Protein AF-A0AAD6V2G4-F1 (afdb_monomer_lite)

Organism: NCBI:txid153505

Structure (mmCIF, N/CA/C/O backbone):
data_AF-A0AAD6V2G4-F1
#
_entry.id   AF-A0AAD6V2G4-F1
#
loop_
_atom_site.group_PDB
_atom_site.id
_atom_site.type_symbol
_atom_site.label_atom_id
_atom_site.label_alt_id
_atom_site.label_comp_id
_atom_site.label_asym_id
_atom_site.label_entity_id
_atom_site.label_seq_id
_atom_site.pdbx_PDB_ins_code
_atom_site.Cartn_x
_atom_site.Cartn_y
_atom_site.Cartn_z
_atom_site.occupancy
_atom_site.B_iso_or_equiv
_atom_site.auth_seq_id
_atom_site.auth_comp_id
_atom_site.auth_asym_id
_atom_site.auth_atom_id
_atom_site.pdbx_PDB_model_num
ATOM 1 N N . ASP A 1 1 ? 13.466 -10.242 -21.186 1.00 70.62 1 ASP A N 1
ATOM 2 C CA . ASP A 1 1 ? 13.129 -8.976 -21.849 1.00 70.62 1 ASP A CA 1
ATOM 3 C C . ASP A 1 1 ? 12.798 -7.981 -20.751 1.00 70.62 1 ASP A C 1
ATOM 5 O O . ASP A 1 1 ? 11.828 -8.193 -20.035 1.00 70.62 1 ASP A O 1
ATOM 9 N N . GLU A 1 2 ? 13.674 -7.005 -20.526 1.00 70.69 2 GLU A N 1
ATOM 10 C CA . GLU A 1 2 ? 13.569 -6.016 -19.440 1.00 70.69 2 GLU A CA 1
ATOM 11 C C . GLU A 1 2 ? 12.277 -5.199 -19.556 1.00 70.69 2 GLU A C 1
ATOM 13 O O . GLU A 1 2 ? 11.603 -4.949 -18.563 1.00 70.69 2 GLU A O 1
ATOM 18 N 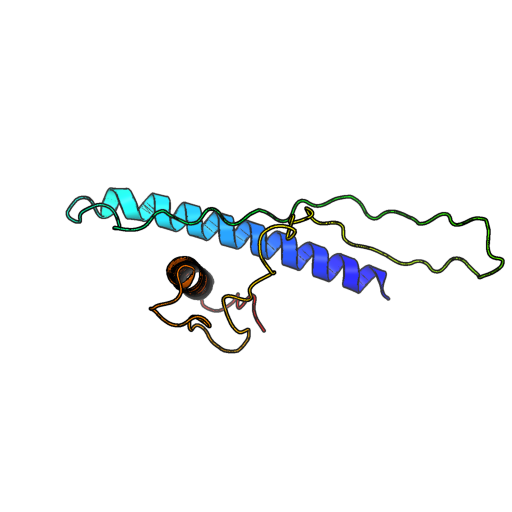N . TYR A 1 3 ? 11.849 -4.924 -20.789 1.00 75.12 3 TYR A N 1
ATOM 19 C CA . TYR A 1 3 ? 10.611 -4.214 -21.081 1.00 75.12 3 TYR A CA 1
ATOM 20 C C . TYR A 1 3 ? 9.365 -4.922 -20.530 1.00 75.12 3 TYR A C 1
ATOM 22 O O . TYR A 1 3 ? 8.474 -4.284 -19.968 1.00 75.12 3 TYR A O 1
ATOM 30 N N . ALA A 1 4 ? 9.307 -6.250 -20.656 1.00 80.62 4 ALA A N 1
ATOM 31 C CA . ALA A 1 4 ? 8.195 -7.037 -20.133 1.00 80.62 4 ALA A CA 1
ATOM 32 C C . ALA A 1 4 ? 8.131 -6.987 -18.597 1.00 80.62 4 ALA A C 1
ATOM 34 O O . ALA A 1 4 ? 7.037 -6.920 -18.040 1.00 80.62 4 ALA A O 1
ATOM 35 N N . LEU A 1 5 ? 9.289 -6.957 -17.924 1.00 82.06 5 LEU A N 1
ATOM 36 C CA . LEU A 1 5 ? 9.375 -6.826 -16.467 1.00 82.06 5 LEU A CA 1
ATOM 37 C C . LEU A 1 5 ? 8.929 -5.432 -16.008 1.00 82.06 5 LEU A C 1
ATOM 39 O O . LEU A 1 5 ? 8.114 -5.328 -15.098 1.00 82.06 5 LEU A O 1
ATOM 43 N N . THR A 1 6 ? 9.364 -4.366 -16.689 1.00 79.75 6 THR A N 1
ATOM 44 C CA . THR A 1 6 ? 8.916 -2.991 -16.408 1.00 79.75 6 THR A CA 1
ATOM 45 C C . THR A 1 6 ? 7.400 -2.844 -16.575 1.00 79.75 6 THR A C 1
ATOM 47 O O . THR A 1 6 ? 6.742 -2.182 -15.775 1.00 79.75 6 THR A O 1
ATOM 50 N N . LEU A 1 7 ? 6.816 -3.468 -17.605 1.00 81.94 7 LEU A N 1
ATOM 51 C CA . LEU A 1 7 ? 5.365 -3.476 -17.808 1.00 81.94 7 LEU A CA 1
ATOM 52 C C . LEU A 1 7 ? 4.625 -4.276 -16.733 1.00 81.94 7 LEU A C 1
ATOM 54 O O . LEU A 1 7 ? 3.548 -3.861 -16.304 1.00 81.94 7 LEU A O 1
ATOM 58 N N . GLN A 1 8 ? 5.176 -5.414 -16.314 1.00 85.44 8 GLN A N 1
ATOM 59 C CA . GLN A 1 8 ? 4.614 -6.208 -15.227 1.00 85.44 8 GLN A CA 1
ATOM 60 C C . GLN A 1 8 ? 4.592 -5.401 -13.927 1.00 85.44 8 GLN A C 1
ATOM 62 O O . GLN A 1 8 ? 3.542 -5.317 -13.295 1.00 85.44 8 GLN A O 1
ATOM 67 N N . GLU A 1 9 ? 5.697 -4.746 -13.585 1.00 83.19 9 GLU A N 1
ATOM 68 C CA . GLU A 1 9 ? 5.800 -3.910 -12.389 1.00 83.19 9 GLU A CA 1
ATOM 69 C C . GLU A 1 9 ? 4.830 -2.719 -12.444 1.00 83.19 9 GLU A C 1
ATOM 71 O O . GLU A 1 9 ? 4.091 -2.459 -11.496 1.00 83.19 9 GLU A O 1
ATOM 76 N N . ALA A 1 10 ? 4.705 -2.063 -13.603 1.00 82.25 10 ALA A N 1
ATOM 77 C CA . ALA A 1 10 ? 3.710 -1.008 -13.802 1.00 82.25 10 ALA A CA 1
ATOM 78 C C . ALA A 1 10 ? 2.267 -1.494 -13.574 1.00 82.25 10 ALA A C 1
ATOM 80 O O . ALA A 1 10 ? 1.435 -0.751 -13.049 1.00 82.25 10 ALA A O 1
ATOM 81 N N . ASN A 1 11 ? 1.954 -2.731 -13.973 1.00 85.62 11 ASN A N 1
ATOM 82 C CA . ASN A 1 11 ? 0.646 -3.325 -13.717 1.00 85.62 11 ASN A CA 1
ATOM 83 C C . ASN A 1 11 ? 0.452 -3.626 -12.227 1.00 85.62 11 ASN A C 1
ATOM 85 O O . ASN A 1 11 ? -0.629 -3.361 -11.708 1.00 85.62 11 ASN A O 1
ATOM 89 N N . LE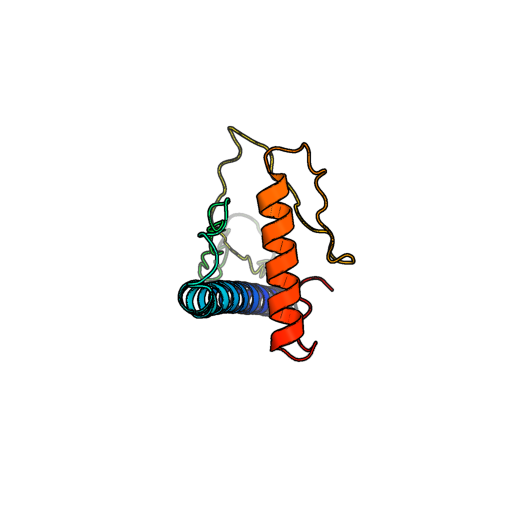U A 1 12 ? 1.473 -4.134 -11.529 1.00 85.62 12 LEU A N 1
ATOM 90 C CA . LEU A 1 12 ? 1.406 -4.375 -10.083 1.00 85.62 12 LEU A CA 1
ATOM 91 C C . LEU A 1 12 ? 1.120 -3.079 -9.315 1.00 85.62 12 LEU A C 1
ATOM 93 O O . LEU A 1 12 ? 0.204 -3.050 -8.496 1.00 85.62 12 LEU A O 1
ATOM 97 N N . LEU A 1 13 ? 1.794 -1.978 -9.658 1.00 83.31 13 LEU A N 1
ATOM 98 C CA . LEU A 1 13 ? 1.534 -0.654 -9.075 1.00 83.31 13 LEU A CA 1
ATOM 99 C C . LEU A 1 13 ? 0.104 -0.154 -9.351 1.00 83.31 13 LEU A C 1
ATOM 101 O O . LEU A 1 13 ? -0.534 0.459 -8.487 1.00 83.31 13 LEU A O 1
ATOM 105 N N . TYR A 1 14 ? -0.432 -0.440 -10.543 1.00 83.31 14 TYR A N 1
ATOM 106 C CA . TYR A 1 14 ? -1.819 -0.123 -10.892 1.00 83.31 14 TYR A CA 1
ATOM 107 C C . TYR A 1 14 ? -2.823 -0.907 -10.036 1.00 83.31 14 TYR A C 1
ATOM 109 O O . TYR A 1 14 ? -3.788 -0.327 -9.519 1.00 83.31 14 TYR A O 1
ATOM 117 N N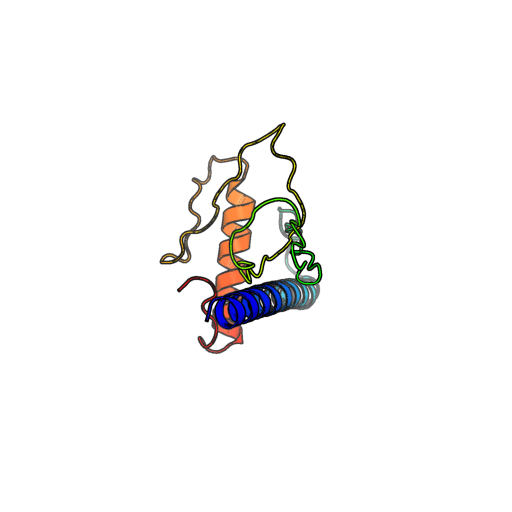 . TRP A 1 15 ? -2.590 -2.206 -9.848 1.00 86.06 15 TRP A N 1
ATOM 118 C CA . TRP A 1 15 ? -3.410 -3.047 -8.978 1.00 86.06 15 TRP A CA 1
ATOM 119 C C . TRP A 1 15 ? -3.321 -2.600 -7.523 1.00 86.06 15 TRP A C 1
ATOM 121 O O . TRP A 1 15 ? -4.362 -2.385 -6.906 1.00 86.06 15 TRP A O 1
ATOM 131 N N . ALA A 1 16 ? -2.118 -2.347 -7.005 1.00 84.94 16 ALA A N 1
ATOM 132 C CA . ALA A 1 16 ? -1.907 -1.853 -5.646 1.00 84.94 16 ALA A CA 1
ATOM 133 C C . ALA A 1 16 ? -2.675 -0.544 -5.389 1.00 84.94 16 ALA A C 1
ATOM 135 O O . ALA A 1 16 ? -3.406 -0.424 -4.404 1.00 84.94 16 ALA A O 1
ATOM 136 N N . SER A 1 17 ? -2.605 0.406 -6.326 1.00 84.62 17 SER A N 1
ATOM 137 C CA . SER A 1 17 ? -3.350 1.671 -6.248 1.00 84.62 17 SER A CA 1
ATOM 138 C C . SER A 1 17 ? -4.869 1.459 -6.250 1.00 84.62 17 SER A C 1
ATOM 140 O O . SER A 1 17 ? -5.603 2.122 -5.510 1.00 84.62 17 SER A O 1
ATOM 142 N N . SER A 1 18 ? -5.352 0.523 -7.070 1.00 87.06 18 SER A N 1
ATOM 143 C CA . SER A 1 18 ? -6.776 0.188 -7.180 1.00 87.06 18 SER A CA 1
ATOM 144 C C . SER A 1 18 ? -7.294 -0.513 -5.922 1.00 87.06 18 SER A C 1
ATOM 146 O O . SER A 1 18 ? -8.362 -0.163 -5.420 1.00 87.06 18 SER A O 1
ATOM 148 N N . LEU A 1 19 ? -6.516 -1.442 -5.366 1.00 88.62 19 LEU A N 1
ATOM 149 C CA . LEU A 1 19 ? -6.814 -2.169 -4.132 1.00 88.62 19 LEU A CA 1
ATOM 150 C C . LEU A 1 19 ? -6.794 -1.249 -2.908 1.00 88.62 19 LEU A C 1
ATOM 152 O O . LEU A 1 19 ? -7.636 -1.381 -2.021 1.00 88.62 19 LEU A O 1
ATOM 156 N N . MET A 1 20 ? -5.903 -0.259 -2.875 1.00 88.75 20 MET A N 1
ATOM 157 C CA . MET A 1 20 ? -5.932 0.779 -1.846 1.00 88.75 20 MET A CA 1
ATOM 158 C C . MET A 1 20 ? -7.202 1.643 -1.963 1.00 88.75 20 MET A C 1
ATOM 160 O O . MET A 1 20 ? -7.908 1.875 -0.980 1.00 88.75 20 MET A O 1
ATOM 164 N N . GLY A 1 21 ? -7.571 2.053 -3.184 1.00 88.38 21 GLY A N 1
ATOM 165 C CA . GLY A 1 21 ? -8.835 2.754 -3.450 1.00 88.38 21 GLY A CA 1
ATOM 166 C C . GLY A 1 21 ? -10.079 1.945 -3.058 1.00 88.38 21 GLY A C 1
ATOM 167 O O . GLY A 1 21 ? -11.055 2.500 -2.535 1.00 88.38 21 GLY A O 1
ATOM 168 N N . PHE A 1 22 ? -10.033 0.630 -3.261 1.00 88.69 22 PHE A N 1
ATOM 169 C CA . PHE A 1 22 ? -11.051 -0.305 -2.802 1.00 88.69 22 PHE A CA 1
ATOM 170 C C . PHE A 1 22 ? -11.156 -0.319 -1.272 1.00 88.69 22 PHE A C 1
ATOM 172 O O . PHE A 1 22 ? -12.263 -0.176 -0.750 1.00 88.69 22 PHE A O 1
ATOM 179 N N . THR A 1 23 ? -10.038 -0.397 -0.547 1.00 89.56 23 THR A N 1
ATOM 180 C CA . THR A 1 23 ? -10.033 -0.357 0.923 1.00 89.56 23 THR A CA 1
ATOM 181 C C . THR A 1 23 ? -10.625 0.945 1.463 1.00 89.56 23 THR A C 1
ATOM 183 O O . THR A 1 23 ? -11.485 0.905 2.343 1.00 89.56 23 THR A O 1
ATOM 186 N N . TYR A 1 24 ? -10.272 2.103 0.898 1.00 89.19 24 TYR A N 1
ATOM 187 C CA . TYR A 1 24 ? -10.896 3.374 1.296 1.00 89.19 24 TYR A CA 1
ATOM 188 C C . TYR A 1 24 ? -12.409 3.389 1.050 1.00 89.19 24 TYR A C 1
ATOM 190 O O . TYR A 1 24 ? -13.179 3.878 1.879 1.00 89.19 24 TYR A O 1
ATOM 198 N N . SER A 1 25 ? -12.857 2.815 -0.067 1.00 88.69 25 SER A N 1
ATOM 199 C CA . SER A 1 25 ? -14.285 2.688 -0.378 1.00 88.69 25 SER A CA 1
ATOM 200 C C . SER A 1 25 ? -14.998 1.736 0.586 1.00 88.69 25 SER A C 1
ATOM 202 O O . SER A 1 25 ? -16.118 2.023 1.015 1.00 88.69 25 SER A O 1
ATOM 204 N N . PHE A 1 26 ? -14.340 0.639 0.972 1.00 88.62 26 PHE A N 1
ATOM 205 C CA . PHE A 1 26 ? -14.806 -0.288 1.998 1.00 88.62 26 PHE A CA 1
ATOM 206 C C . PHE A 1 26 ? -14.984 0.434 3.340 1.00 88.62 26 PHE A C 1
ATOM 208 O O . PHE A 1 26 ? -16.085 0.425 3.887 1.00 88.62 26 PHE A O 1
ATOM 215 N N . ILE A 1 27 ? -13.964 1.150 3.819 1.00 86.88 27 ILE A N 1
ATOM 216 C CA . ILE A 1 27 ? -14.023 1.936 5.063 1.00 86.88 27 ILE A CA 1
ATOM 217 C C . ILE A 1 27 ? -15.186 2.936 5.014 1.00 86.88 27 ILE A C 1
ATOM 219 O O . ILE A 1 27 ? -16.042 2.944 5.900 1.00 86.88 27 ILE A O 1
ATOM 223 N N . LYS A 1 28 ? -15.284 3.727 3.938 1.00 85.06 28 LYS A N 1
ATOM 224 C CA . LYS A 1 28 ? -16.347 4.728 3.757 1.00 85.06 28 LYS A CA 1
ATOM 225 C C . LYS A 1 28 ? -17.751 4.120 3.762 1.00 85.06 28 LYS A C 1
ATOM 227 O O . LYS A 1 28 ? -18.698 4.784 4.170 1.00 85.06 28 LYS A O 1
ATOM 232 N N . HIS A 1 29 ? -17.906 2.881 3.305 1.00 84.81 29 HIS A N 1
ATOM 233 C CA . HIS A 1 29 ? -19.186 2.179 3.336 1.00 84.81 29 HIS A CA 1
ATOM 234 C C . HIS A 1 29 ? -19.548 1.652 4.734 1.00 84.81 29 HIS A C 1
ATOM 236 O O . HIS A 1 29 ? -20.732 1.570 5.069 1.00 84.81 29 HIS A O 1
ATOM 242 N N . PHE A 1 30 ? -18.549 1.292 5.544 1.00 81.62 30 PHE A N 1
ATOM 243 C CA . PHE A 1 30 ? -18.744 0.732 6.882 1.00 81.62 30 PHE A CA 1
ATOM 244 C C . PHE A 1 30 ? -18.890 1.799 7.976 1.00 81.62 30 PHE A C 1
ATOM 246 O O . PHE A 1 30 ? -19.730 1.616 8.854 1.00 81.62 30 PHE A O 1
ATOM 253 N N . ILE A 1 31 ? -18.181 2.934 7.898 1.00 73.75 31 ILE A N 1
ATOM 254 C CA . ILE A 1 31 ? -18.254 4.015 8.906 1.00 73.75 31 ILE A CA 1
ATOM 255 C C . ILE A 1 31 ? -19.702 4.487 9.171 1.00 73.75 31 ILE A C 1
ATOM 257 O O . ILE A 1 31 ? -20.101 4.526 10.332 1.00 73.75 31 ILE A O 1
ATOM 261 N N . PRO A 1 32 ? -20.547 4.781 8.160 1.00 72.44 32 PRO A N 1
ATOM 262 C CA . PRO A 1 32 ? -21.921 5.231 8.406 1.00 72.44 32 PRO A CA 1
ATOM 263 C C . PRO A 1 32 ? -22.833 4.137 8.971 1.00 72.44 32 PRO A C 1
ATOM 265 O O . PRO A 1 32 ? -23.838 4.438 9.607 1.00 72.44 32 PRO A O 1
ATOM 268 N N . LYS A 1 33 ? -22.514 2.861 8.718 1.00 68.56 33 LYS A N 1
ATOM 269 C CA . LYS A 1 33 ? -23.257 1.710 9.257 1.00 68.56 33 LYS A CA 1
ATOM 270 C C . LYS A 1 33 ? -22.889 1.419 10.706 1.00 68.56 33 LYS A C 1
ATOM 272 O O . LYS A 1 33 ? -23.685 0.829 11.425 1.00 68.56 33 LYS A O 1
ATOM 277 N N . ALA A 1 34 ? -21.713 1.866 11.128 1.00 67.31 34 ALA A N 1
ATOM 278 C CA . ALA A 1 34 ? -21.226 1.787 12.492 1.00 67.31 34 ALA A CA 1
ATOM 279 C C . ALA A 1 34 ? -21.805 2.898 13.392 1.00 67.31 34 ALA A C 1
ATOM 281 O O . ALA A 1 34 ? -21.209 3.199 14.415 1.00 67.31 34 ALA A O 1
ATOM 282 N N . ALA A 1 35 ? -22.948 3.508 13.044 1.00 56.75 35 ALA A N 1
ATOM 283 C CA . ALA A 1 35 ? -23.543 4.672 13.719 1.00 56.75 35 ALA A CA 1
ATOM 284 C C . ALA A 1 35 ? -23.857 4.499 15.227 1.00 56.75 35 ALA A C 1
ATOM 286 O O . ALA A 1 35 ? -24.164 5.485 15.890 1.00 56.75 35 ALA A O 1
ATOM 287 N N . GLU A 1 36 ? -23.769 3.285 15.780 1.00 58.16 36 GLU A N 1
ATOM 288 C CA . GLU A 1 36 ? -23.851 3.027 17.231 1.00 58.16 36 GLU A CA 1
ATOM 289 C C . GLU A 1 36 ? -22.485 3.060 17.945 1.00 58.16 36 GLU A C 1
ATOM 291 O O . GLU A 1 36 ? -22.414 3.010 19.171 1.00 58.16 36 GLU A O 1
ATOM 296 N N . THR A 1 37 ? -21.394 3.178 17.192 1.00 60.34 37 THR A N 1
ATOM 297 C CA . THR A 1 37 ? -20.013 3.226 17.680 1.00 60.34 37 THR A CA 1
ATOM 298 C C . THR A 1 37 ? -19.442 4.625 17.454 1.00 60.34 37 THR A C 1
ATOM 300 O O . THR A 1 37 ? -19.666 5.209 16.390 1.00 60.34 37 THR A O 1
ATOM 303 N N . PRO A 1 38 ? -18.710 5.196 18.429 1.00 60.69 38 PRO A N 1
ATOM 304 C CA . PRO A 1 38 ? -17.999 6.449 18.214 1.00 60.69 38 PRO A CA 1
ATOM 305 C C . PRO A 1 38 ? -17.073 6.335 16.990 1.00 60.69 38 PRO A C 1
ATOM 307 O O . PRO A 1 38 ? -16.625 5.227 16.670 1.00 60.69 38 PRO A O 1
ATOM 310 N N . PRO A 1 39 ? -16.798 7.453 16.287 1.00 62.50 39 PRO A N 1
ATOM 311 C CA . PRO A 1 39 ? -15.834 7.451 15.192 1.00 62.50 39 PRO A CA 1
ATOM 312 C C . PRO A 1 39 ? -14.505 6.841 15.668 1.00 62.50 39 PRO A C 1
ATOM 314 O O . PRO A 1 39 ? -14.185 6.966 16.857 1.00 62.50 39 PRO A O 1
ATOM 317 N N . PRO A 1 40 ? -13.752 6.163 14.780 1.00 63.06 40 PRO A N 1
ATOM 318 C CA . PRO A 1 40 ? -12.481 5.571 15.167 1.00 63.06 40 PRO A CA 1
ATOM 319 C C . PRO A 1 40 ? -11.594 6.638 15.827 1.00 63.06 40 PRO A C 1
ATOM 321 O O . PRO A 1 40 ? -11.587 7.778 15.363 1.00 63.06 40 PRO A O 1
ATOM 324 N N . PRO A 1 41 ? -10.860 6.301 16.902 1.00 65.44 41 PRO A N 1
ATOM 325 C CA . PRO A 1 41 ? -10.027 7.259 17.631 1.00 65.44 41 PRO A CA 1
ATOM 326 C C . PRO A 1 41 ? -8.767 7.689 16.859 1.00 65.44 41 PRO A C 1
ATOM 328 O O . PRO A 1 41 ? -7.938 8.396 17.420 1.00 65.44 41 PRO A O 1
ATOM 331 N N . PHE A 1 42 ? -8.628 7.264 15.602 1.00 66.50 42 PHE A N 1
ATOM 332 C CA . PHE A 1 42 ? -7.476 7.485 14.737 1.00 66.50 42 PHE A CA 1
ATOM 333 C C . PHE A 1 42 ? -7.923 8.059 13.389 1.00 66.50 42 PHE A C 1
ATOM 335 O O . PHE A 1 42 ? -9.014 7.754 12.890 1.00 66.50 42 PHE A O 1
ATOM 342 N N . ASP A 1 43 ? -7.060 8.867 12.779 1.00 66.62 43 ASP A N 1
ATOM 343 C CA . ASP A 1 43 ? -7.279 9.377 11.431 1.00 66.62 43 ASP A CA 1
ATOM 344 C C . ASP A 1 43 ? -6.970 8.294 10.393 1.00 66.62 43 ASP A C 1
ATOM 346 O O . ASP A 1 43 ? -5.965 7.586 10.458 1.00 66.62 43 ASP A O 1
ATOM 350 N N . VAL A 1 44 ? -7.842 8.158 9.390 1.00 65.31 44 VAL A N 1
ATOM 351 C CA . VAL A 1 44 ? -7.593 7.233 8.279 1.00 65.31 44 VAL A CA 1
ATOM 352 C C . VAL A 1 44 ? -6.394 7.745 7.482 1.00 65.31 44 VAL A C 1
ATOM 354 O O . VAL A 1 44 ? -6.494 8.752 6.771 1.00 65.31 44 VAL A O 1
ATOM 357 N N . CYS A 1 45 ? -5.276 7.024 7.580 1.00 68.19 45 CYS A N 1
ATOM 358 C CA . CYS A 1 45 ? -4.051 7.341 6.860 1.00 68.19 45 CYS A CA 1
ATOM 359 C C . CYS A 1 45 ? -4.323 7.394 5.347 1.00 68.19 45 CYS A C 1
ATOM 361 O O . CYS A 1 45 ? -4.800 6.427 4.747 1.00 68.19 45 CYS A O 1
ATOM 363 N N . HIS A 1 46 ? -4.037 8.538 4.724 1.00 64.94 46 HIS A N 1
ATOM 364 C CA . HIS A 1 46 ? -4.082 8.706 3.273 1.00 64.94 46 HIS A CA 1
ATOM 365 C C . HIS A 1 46 ? -2.674 8.497 2.714 1.00 64.94 46 HIS A C 1
ATOM 367 O O . HIS A 1 46 ? -1.917 9.449 2.549 1.00 64.94 46 HIS A O 1
ATOM 373 N N . CYS A 1 47 ? -2.311 7.241 2.450 1.00 62.66 47 CYS A N 1
ATOM 374 C CA . CYS A 1 47 ? -1.025 6.915 1.844 1.00 62.66 47 CYS A CA 1
ATOM 375 C C . CYS A 1 47 ? -0.979 7.444 0.401 1.00 62.66 47 CYS A C 1
ATOM 377 O O . CYS A 1 47 ? -1.958 7.328 -0.347 1.00 62.66 47 CYS A O 1
ATOM 379 N N . MET A 1 48 ? 0.155 8.039 0.020 1.00 55.06 48 MET A N 1
ATOM 380 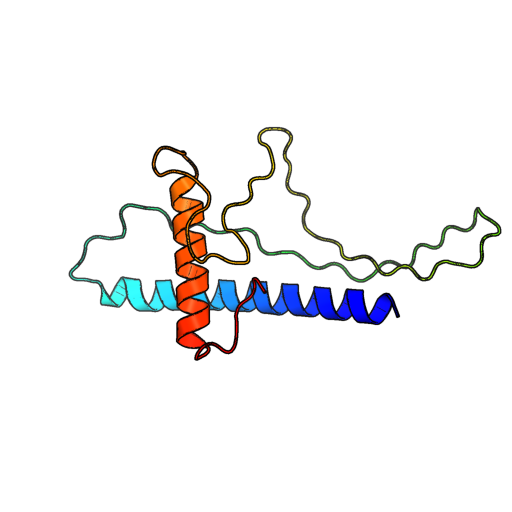C CA . MET A 1 48 ? 0.357 8.604 -1.314 1.00 55.06 48 MET A CA 1
ATOM 381 C C . MET A 1 48 ? 0.161 7.554 -2.411 1.00 55.06 48 MET A C 1
ATOM 383 O O . MET A 1 48 ? 0.530 6.387 -2.278 1.00 55.06 48 MET A O 1
ATOM 387 N N . ARG A 1 49 ? -0.455 7.996 -3.510 1.00 54.16 49 ARG A N 1
ATOM 388 C CA . ARG A 1 49 ? -0.631 7.201 -4.724 1.00 54.16 49 ARG A CA 1
ATOM 389 C C . ARG A 1 49 ? 0.646 7.280 -5.541 1.00 54.16 49 ARG A C 1
ATOM 391 O O . ARG A 1 49 ? 1.119 8.374 -5.824 1.00 54.16 49 ARG A O 1
ATOM 398 N N . VAL A 1 50 ? 1.134 6.135 -5.995 1.00 53.25 50 VAL A N 1
ATOM 399 C CA . VAL A 1 50 ? 2.242 6.085 -6.945 1.00 53.25 50 VAL A CA 1
ATOM 400 C C . VAL A 1 50 ? 1.793 6.715 -8.268 1.00 53.25 50 VAL A C 1
ATOM 402 O O . VAL A 1 50 ? 0.953 6.174 -8.993 1.00 53.25 50 VAL A O 1
ATOM 405 N N . SER A 1 51 ? 2.320 7.903 -8.560 1.00 50.44 51 SER A N 1
ATOM 406 C CA . SER A 1 51 ? 2.034 8.644 -9.788 1.00 50.44 51 SER A CA 1
ATOM 407 C C . SER A 1 51 ? 2.923 8.145 -10.925 1.00 50.44 51 SER A C 1
ATOM 409 O O . SER A 1 51 ? 4.143 8.219 -10.850 1.00 50.44 51 SER A O 1
ATOM 411 N N . ARG A 1 52 ? 2.298 7.647 -11.996 1.00 53.66 52 ARG A N 1
ATOM 412 C CA . ARG A 1 52 ? 2.964 7.096 -13.186 1.00 53.66 52 ARG A CA 1
ATOM 413 C C . ARG A 1 52 ? 3.446 8.198 -14.131 1.00 53.66 52 ARG A C 1
ATOM 415 O O . ARG A 1 52 ? 2.648 9.051 -14.517 1.00 53.66 52 ARG A O 1
ATOM 422 N N . PHE A 1 53 ? 4.660 8.065 -14.669 1.00 48.91 53 PHE A N 1
ATOM 423 C CA . PHE A 1 53 ? 5.058 8.745 -15.912 1.00 48.91 53 PHE A CA 1
ATOM 424 C C . PHE A 1 53 ? 5.359 7.752 -17.046 1.00 48.91 53 PHE A C 1
ATOM 426 O O . PHE A 1 53 ? 5.683 6.588 -16.798 1.00 48.91 53 PHE A O 1
ATOM 433 N N . PRO A 1 54 ? 5.198 8.171 -18.316 1.00 51.69 54 PRO A N 1
ATOM 434 C CA . PRO A 1 54 ? 5.540 7.342 -19.462 1.00 51.69 54 PRO A CA 1
ATOM 435 C C . PRO A 1 54 ? 7.037 7.019 -19.486 1.00 51.69 54 PRO A C 1
ATOM 437 O O . PRO A 1 54 ? 7.878 7.868 -19.200 1.00 51.69 54 PRO A O 1
ATOM 440 N N . MET A 1 55 ? 7.337 5.785 -19.886 1.00 53.69 55 MET A N 1
ATOM 441 C CA . MET A 1 55 ? 8.682 5.267 -20.123 1.00 53.69 55 MET A CA 1
ATOM 442 C C . MET A 1 55 ? 9.507 6.255 -20.962 1.00 53.69 55 MET A C 1
ATOM 444 O O . MET A 1 55 ? 9.134 6.579 -22.094 1.00 53.69 55 MET A O 1
ATOM 448 N N . THR A 1 56 ? 10.623 6.740 -20.421 1.00 51.19 56 THR A N 1
ATOM 449 C CA . THR A 1 56 ? 11.53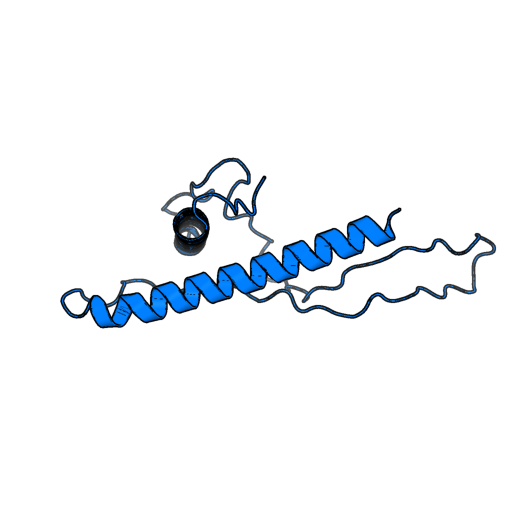6 7.624 -21.147 1.00 51.19 56 THR A CA 1
ATOM 450 C C . THR A 1 56 ? 12.557 6.780 -21.904 1.00 51.19 56 THR A C 1
ATOM 452 O O . THR A 1 56 ? 13.179 5.874 -21.356 1.00 51.19 56 THR A O 1
ATOM 455 N N . LYS A 1 57 ? 12.731 7.056 -23.201 1.00 51.44 57 LYS A N 1
ATOM 456 C CA . LYS A 1 57 ? 13.895 6.560 -23.941 1.00 51.44 57 LYS A CA 1
ATOM 457 C C . LYS A 1 57 ? 15.062 7.479 -23.600 1.00 51.44 57 LYS A C 1
ATOM 459 O O . LYS A 1 57 ? 15.017 8.654 -23.969 1.00 51.44 57 LYS A O 1
ATOM 464 N N . SER A 1 58 ? 16.087 6.978 -22.914 1.00 51.19 58 SER A N 1
ATOM 465 C CA . SER A 1 58 ? 17.346 7.713 -22.815 1.00 51.19 58 SER A CA 1
ATOM 466 C C . SER A 1 58 ? 17.982 7.745 -24.207 1.00 51.19 58 SER A C 1
ATOM 468 O O . SER A 1 58 ? 18.280 6.720 -24.814 1.00 51.19 58 SER A O 1
ATOM 470 N N . TRP A 1 59 ? 18.121 8.939 -24.771 1.00 46.88 59 TRP A N 1
ATOM 471 C CA . TRP A 1 59 ? 18.855 9.164 -26.013 1.00 46.88 59 TRP A CA 1
ATOM 472 C C . TRP A 1 59 ? 20.244 9.706 -25.665 1.00 46.88 59 TRP A C 1
ATOM 474 O O . TRP A 1 59 ? 20.637 10.778 -26.106 1.00 46.88 59 TRP A O 1
ATOM 484 N N . GLU A 1 60 ? 21.017 9.009 -24.830 1.00 48.50 60 GLU A N 1
ATOM 485 C CA . GLU A 1 60 ? 22.401 9.437 -24.606 1.00 48.50 60 GLU A CA 1
ATOM 486 C C . GLU A 1 60 ? 23.210 9.234 -25.894 1.00 48.50 60 GLU A C 1
ATOM 488 O O . GLU A 1 60 ? 23.534 8.122 -26.298 1.00 48.50 60 GLU A O 1
ATOM 493 N N . THR A 1 61 ? 23.491 10.343 -26.582 1.00 48.47 61 THR A N 1
ATOM 494 C CA . THR A 1 61 ? 24.159 10.375 -27.898 1.00 48.47 61 THR A CA 1
ATOM 495 C C . THR A 1 61 ? 25.689 10.459 -27.762 1.00 48.47 61 THR A C 1
ATOM 497 O O . THR A 1 61 ? 26.400 10.683 -28.737 1.00 48.47 61 THR A O 1
ATOM 500 N N . THR A 1 62 ? 26.231 10.309 -26.554 1.00 52.12 62 THR A N 1
ATOM 501 C CA . THR A 1 62 ? 27.632 10.641 -26.241 1.00 52.12 62 THR A CA 1
ATOM 502 C C . THR A 1 62 ? 28.550 9.444 -26.022 1.00 52.12 62 THR A C 1
ATOM 504 O O . THR A 1 62 ? 29.762 9.636 -25.953 1.00 52.12 62 THR A O 1
ATOM 507 N N . LEU A 1 63 ? 28.038 8.212 -25.980 1.00 51.25 63 LEU A N 1
ATOM 508 C CA . LEU A 1 63 ? 28.865 7.014 -25.829 1.00 51.25 63 LEU A CA 1
ATOM 509 C C . LEU A 1 63 ? 28.587 6.042 -26.977 1.00 51.25 63 LEU A C 1
ATOM 511 O O . LEU A 1 63 ? 27.443 5.706 -27.257 1.00 51.25 63 LEU A O 1
ATOM 515 N N . GLN A 1 64 ? 29.645 5.578 -27.647 1.00 49.66 64 GLN A N 1
ATOM 516 C CA . GLN A 1 64 ? 29.628 4.561 -28.715 1.00 49.66 64 GLN A CA 1
ATOM 517 C C . GLN A 1 64 ? 29.300 3.155 -28.173 1.00 49.66 64 GLN A C 1
ATOM 519 O O . GLN A 1 64 ? 29.908 2.159 -28.558 1.00 49.66 64 GLN A O 1
ATOM 524 N N . ILE A 1 65 ? 28.357 3.076 -27.241 1.00 53.59 65 ILE A N 1
ATOM 525 C CA . ILE A 1 65 ? 27.801 1.846 -26.693 1.00 53.59 65 ILE A CA 1
ATOM 526 C C . ILE A 1 65 ? 26.479 1.636 -27.444 1.00 53.59 65 ILE A C 1
ATOM 528 O O . ILE A 1 65 ? 25.721 2.599 -27.590 1.00 53.59 65 ILE A O 1
ATOM 532 N N . PRO A 1 66 ? 26.190 0.436 -27.984 1.00 47.84 66 PRO A N 1
ATOM 533 C CA . PRO A 1 66 ? 24.884 0.174 -28.581 1.00 47.84 66 PRO A CA 1
ATOM 534 C C . PRO A 1 66 ? 23.798 0.575 -27.574 1.00 47.84 66 PRO A C 1
ATOM 536 O O . PRO A 1 66 ? 23.964 0.278 -26.388 1.00 47.84 66 PRO A O 1
ATOM 539 N N . PRO A 1 67 ? 22.735 1.277 -28.008 1.00 53.59 67 PRO A N 1
ATOM 540 C CA . PRO A 1 67 ? 21.744 1.825 -27.094 1.00 53.59 67 PRO A CA 1
ATOM 541 C C . PRO A 1 67 ? 21.236 0.691 -26.211 1.00 53.59 67 PRO A C 1
ATOM 543 O O . PRO A 1 67 ? 20.716 -0.298 -26.720 1.00 53.59 67 PRO A O 1
ATOM 546 N N . LEU A 1 68 ? 21.453 0.796 -24.903 1.00 54.84 68 LEU A N 1
ATOM 547 C CA . LEU A 1 68 ? 20.821 -0.081 -23.930 1.00 54.84 68 LEU A CA 1
ATOM 548 C C . LEU A 1 68 ? 19.358 0.357 -23.868 1.00 54.84 68 LEU A C 1
ATOM 550 O O . LEU A 1 68 ? 19.054 1.488 -23.497 1.00 54.84 68 LEU A O 1
ATOM 554 N N . TRP A 1 69 ? 18.456 -0.513 -24.318 1.00 56.72 69 TRP A N 1
ATOM 555 C CA . TRP A 1 69 ? 17.013 -0.274 -24.293 1.00 56.72 69 TRP A CA 1
ATOM 556 C C . TRP A 1 69 ? 16.516 -0.479 -22.860 1.00 56.72 69 TRP A C 1
ATOM 558 O O . TRP A 1 69 ? 15.863 -1.473 -22.571 1.00 56.72 69 TRP A O 1
ATOM 568 N N . ALA A 1 70 ? 16.874 0.433 -21.962 1.00 62.38 70 ALA A N 1
ATOM 569 C CA . ALA A 1 70 ? 16.492 0.351 -20.560 1.00 62.38 70 ALA A CA 1
ATOM 570 C C . ALA A 1 70 ? 15.128 1.025 -20.348 1.00 62.38 70 ALA A C 1
ATOM 572 O O . ALA A 1 70 ? 14.926 2.195 -20.697 1.00 62.38 70 ALA A O 1
ATOM 573 N N . GLY A 1 71 ? 14.175 0.266 -19.811 1.00 69.25 71 GLY A N 1
ATOM 574 C CA . GLY A 1 71 ? 12.846 0.748 -19.448 1.00 69.25 71 GLY A CA 1
ATOM 575 C C . GLY A 1 71 ? 12.814 1.121 -17.971 1.00 69.25 71 GLY A C 1
ATOM 576 O O . GLY A 1 71 ? 13.043 0.269 -17.122 1.00 69.25 71 GLY A O 1
ATOM 577 N N . HIS A 1 72 ? 12.488 2.374 -17.658 1.00 73.06 72 HIS A N 1
ATOM 578 C CA . HIS A 1 72 ? 12.435 2.860 -16.277 1.00 73.06 72 HIS A CA 1
ATOM 579 C C . HIS A 1 72 ? 11.000 3.196 -15.864 1.00 73.06 72 HIS A C 1
ATOM 581 O O . HIS A 1 72 ? 10.215 3.695 -16.679 1.00 73.06 72 HIS A O 1
ATOM 587 N N . LEU A 1 73 ? 10.681 2.941 -14.593 1.00 75.44 73 LEU A N 1
ATOM 588 C CA . LEU A 1 73 ? 9.494 3.475 -13.930 1.00 75.44 73 LEU A CA 1
ATOM 589 C C . LEU A 1 73 ? 9.853 4.769 -13.209 1.00 75.44 73 LEU A C 1
ATOM 591 O O . LEU A 1 73 ? 10.974 4.952 -12.744 1.00 75.44 73 LEU A O 1
ATOM 595 N N . LEU A 1 74 ? 8.887 5.672 -13.162 1.00 76.44 74 LEU A N 1
ATOM 596 C CA . LEU A 1 74 ? 9.000 6.961 -12.504 1.00 76.44 74 LEU A CA 1
ATOM 597 C C . LEU A 1 74 ? 7.848 7.062 -11.515 1.00 76.44 74 LEU A C 1
ATOM 599 O O . LEU A 1 74 ? 6.699 6.813 -11.894 1.00 76.44 74 LEU A O 1
ATOM 603 N N . GLU A 1 75 ? 8.186 7.434 -10.290 1.00 73.12 75 GLU A N 1
ATOM 604 C CA . GLU A 1 75 ? 7.279 7.570 -9.157 1.00 73.12 75 GLU A CA 1
ATOM 605 C C . GLU A 1 75 ? 7.454 8.959 -8.532 1.00 73.12 75 GLU A C 1
ATOM 607 O O . GLU A 1 75 ? 8.385 9.700 -8.863 1.00 73.12 75 GLU A O 1
ATOM 612 N N . GLU A 1 76 ? 6.530 9.334 -7.652 1.00 79.38 76 GLU A N 1
ATOM 613 C CA . GLU A 1 76 ? 6.638 10.581 -6.900 1.00 79.38 76 GLU A CA 1
ATOM 614 C C . GLU A 1 76 ? 7.840 10.522 -5.952 1.00 79.38 76 GLU A C 1
ATOM 616 O O . GLU A 1 76 ? 8.020 9.551 -5.218 1.00 79.38 76 GLU A O 1
ATOM 621 N N . PHE A 1 77 ? 8.675 11.562 -5.985 1.00 81.31 77 PHE A N 1
ATOM 622 C CA . PHE A 1 77 ? 9.795 11.674 -5.063 1.00 81.31 77 PHE A CA 1
ATOM 623 C C . PHE A 1 77 ? 9.268 12.005 -3.666 1.00 81.31 77 PHE A C 1
ATOM 625 O O . PHE A 1 77 ? 8.639 13.044 -3.469 1.00 81.31 77 PHE A O 1
ATOM 632 N N . ILE A 1 78 ? 9.538 11.121 -2.708 1.00 79.25 78 ILE A N 1
ATOM 633 C CA . ILE A 1 78 ? 9.260 11.357 -1.294 1.00 79.25 78 ILE A CA 1
ATOM 634 C C . ILE A 1 78 ? 10.472 12.082 -0.720 1.00 79.25 78 ILE A C 1
ATOM 636 O O . ILE A 1 78 ? 11.570 11.528 -0.699 1.00 79.25 78 ILE A O 1
ATOM 640 N N . ASP A 1 79 ? 10.272 13.324 -0.290 1.00 80.25 79 ASP A N 1
ATOM 641 C CA . ASP A 1 79 ? 11.321 14.104 0.358 1.00 80.25 79 ASP A CA 1
ATOM 642 C C . ASP A 1 79 ? 11.599 13.546 1.760 1.00 80.25 79 ASP A C 1
ATOM 644 O O . ASP A 1 79 ? 10.783 13.676 2.673 1.00 80.25 79 ASP A O 1
ATOM 648 N N . THR A 1 80 ? 12.749 12.889 1.904 1.00 73.38 80 THR A N 1
ATOM 649 C CA . THR A 1 80 ? 13.226 12.289 3.155 1.00 73.38 80 THR A CA 1
ATOM 650 C C . THR A 1 80 ? 14.241 13.175 3.877 1.00 73.38 80 THR A C 1
ATOM 652 O O . THR A 1 80 ? 14.932 12.697 4.773 1.00 73.38 80 THR A O 1
ATOM 655 N N . GLU A 1 81 ? 14.399 14.455 3.513 1.00 73.50 81 GLU A N 1
ATOM 656 C CA . GLU A 1 81 ? 15.355 15.339 4.203 1.00 73.50 81 GLU A CA 1
ATOM 657 C C . GLU A 1 81 ? 15.012 15.538 5.693 1.00 73.50 81 GLU A C 1
ATOM 659 O O . GLU A 1 81 ? 15.889 15.895 6.483 1.00 73.50 81 GLU A O 1
ATOM 664 N N . ALA A 1 82 ? 13.762 15.270 6.092 1.00 65.69 82 ALA A N 1
ATOM 665 C CA . ALA A 1 82 ? 13.311 15.326 7.482 1.00 65.69 82 ALA A CA 1
ATOM 666 C C . ALA A 1 82 ? 13.270 13.957 8.193 1.00 65.69 82 ALA A C 1
ATOM 668 O O . ALA A 1 82 ? 13.524 13.911 9.397 1.00 65.69 82 ALA A O 1
ATOM 669 N N . GLU A 1 83 ? 12.954 12.863 7.488 1.00 74.62 83 GLU A N 1
ATOM 670 C CA . GLU A 1 83 ? 12.750 11.523 8.064 1.00 74.62 83 GLU A CA 1
ATOM 671 C C . GLU A 1 83 ? 13.123 10.414 7.066 1.00 74.62 83 GLU A C 1
ATOM 673 O O . GLU A 1 83 ? 12.901 10.550 5.864 1.00 74.62 83 GLU A O 1
ATOM 678 N N . ASP A 1 84 ? 13.662 9.299 7.570 1.00 84.19 84 ASP A N 1
ATOM 679 C CA . ASP A 1 84 ? 14.043 8.139 6.757 1.00 84.19 84 ASP A CA 1
ATOM 680 C C . ASP A 1 84 ? 12.825 7.379 6.199 1.00 84.19 84 ASP A C 1
ATOM 682 O O . ASP A 1 84 ? 11.741 7.359 6.782 1.00 84.19 84 ASP A O 1
ATOM 686 N N . PHE A 1 85 ? 13.017 6.668 5.082 1.00 84.19 85 PHE A N 1
ATOM 687 C CA . PHE A 1 85 ? 11.994 5.769 4.545 1.00 84.19 85 PHE A CA 1
ATOM 688 C C . PHE A 1 85 ? 11.787 4.550 5.462 1.00 84.19 85 PHE A C 1
ATOM 690 O O . PHE A 1 85 ? 12.700 3.744 5.660 1.00 84.19 85 PHE A O 1
ATOM 697 N N . VAL A 1 86 ? 10.562 4.375 5.967 1.00 87.69 86 VAL A N 1
ATOM 698 C CA . VAL A 1 86 ? 10.199 3.297 6.901 1.00 87.69 86 VAL A CA 1
ATOM 699 C C . VAL A 1 86 ? 9.405 2.196 6.200 1.00 87.69 86 VAL A C 1
ATOM 701 O O . VAL A 1 86 ? 8.440 2.446 5.478 1.00 87.69 86 VAL A O 1
ATOM 704 N N . LYS A 1 87 ? 9.779 0.937 6.453 1.00 88.81 87 LYS A N 1
ATOM 705 C CA . LYS A 1 87 ? 8.992 -0.231 6.041 1.00 88.81 87 LYS A CA 1
ATOM 706 C C . LYS A 1 87 ? 8.008 -0.604 7.150 1.00 88.81 87 LYS A C 1
ATOM 708 O O . LYS A 1 87 ? 8.428 -1.001 8.226 1.00 88.81 87 LYS A O 1
ATOM 713 N N . PHE A 1 88 ? 6.711 -0.536 6.865 1.00 89.62 88 PHE A N 1
ATOM 714 C CA . PHE A 1 88 ? 5.660 -0.753 7.872 1.00 89.62 88 PHE A CA 1
ATOM 715 C C . PHE A 1 88 ? 5.174 -2.205 7.996 1.00 89.62 88 PHE A C 1
ATOM 717 O O . PHE A 1 88 ? 4.728 -2.621 9.062 1.00 89.62 88 PHE A O 1
ATOM 724 N N . VAL A 1 89 ? 5.248 -2.994 6.916 1.00 89.06 89 VAL A N 1
ATOM 725 C CA . VAL A 1 89 ? 4.745 -4.380 6.884 1.00 89.06 89 VAL A CA 1
ATOM 726 C C . VAL A 1 89 ? 5.735 -5.293 6.164 1.00 89.06 89 VAL A C 1
ATOM 728 O O . VAL A 1 89 ? 6.371 -4.902 5.179 1.00 89.06 89 VAL A O 1
ATOM 731 N N . HIS A 1 90 ? 5.893 -6.521 6.661 1.00 86.62 90 HIS A N 1
ATOM 732 C CA . HIS A 1 90 ? 6.750 -7.529 6.042 1.00 86.62 90 HIS A CA 1
ATOM 733 C C . HIS A 1 90 ? 5.990 -8.347 4.992 1.00 86.62 90 HIS A C 1
ATOM 735 O O . HIS A 1 90 ? 4.833 -8.699 5.167 1.00 86.62 90 HIS A O 1
ATOM 741 N N . ASN A 1 91 ? 6.675 -8.738 3.920 1.00 82.88 91 ASN A N 1
ATOM 742 C CA . ASN A 1 91 ? 6.032 -9.408 2.794 1.00 82.88 91 ASN A CA 1
ATOM 743 C C . ASN A 1 91 ? 5.399 -10.772 3.153 1.00 82.88 91 ASN A C 1
ATOM 745 O O . ASN A 1 91 ? 4.321 -11.131 2.691 1.00 82.88 91 ASN A O 1
ATOM 749 N N . GLY A 1 92 ? 6.068 -11.513 4.037 1.00 81.44 92 GLY A N 1
ATOM 750 C CA . GLY A 1 92 ? 5.620 -12.816 4.539 1.00 81.44 92 GLY A CA 1
ATOM 751 C C . GLY A 1 92 ? 4.817 -12.783 5.844 1.00 81.44 92 GLY A C 1
ATOM 752 O O . GLY A 1 92 ? 4.666 -13.834 6.460 1.00 81.44 92 GLY A O 1
ATOM 753 N N . SER A 1 93 ? 4.381 -11.613 6.326 1.00 83.56 93 SER A N 1
ATOM 754 C CA . SER A 1 93 ? 3.618 -11.502 7.576 1.00 83.56 93 SER A CA 1
ATOM 755 C C . SER A 1 93 ? 2.583 -10.387 7.497 1.00 83.56 93 SER A C 1
ATOM 757 O O . SER A 1 93 ? 2.925 -9.250 7.201 1.00 83.56 93 SER A O 1
ATOM 759 N N . ALA A 1 94 ? 1.335 -10.689 7.855 1.00 82.69 94 ALA A N 1
ATOM 760 C CA . ALA A 1 94 ? 0.257 -9.702 7.948 1.00 82.69 94 ALA A CA 1
ATOM 761 C C . ALA A 1 94 ? 0.249 -8.948 9.297 1.00 82.69 94 ALA A C 1
ATOM 763 O O . ALA A 1 94 ? -0.802 -8.492 9.745 1.00 82.69 94 ALA A O 1
ATOM 764 N N . LEU A 1 95 ? 1.400 -8.868 9.971 1.00 89.62 95 LEU A N 1
ATOM 765 C CA . LEU A 1 95 ? 1.563 -8.183 11.253 1.00 89.62 95 LEU A CA 1
ATOM 766 C C . LEU A 1 95 ? 2.331 -6.866 11.071 1.00 89.62 95 LEU A C 1
ATOM 768 O O . LEU A 1 95 ? 3.236 -6.821 10.226 1.00 89.62 95 LEU A O 1
ATOM 772 N N . PRO A 1 96 ? 2.011 -5.830 11.872 1.00 91.88 96 PRO A N 1
ATOM 773 C CA . PRO A 1 96 ? 2.786 -4.596 11.922 1.00 91.88 96 PRO A CA 1
ATOM 774 C C . PRO A 1 96 ? 4.262 -4.895 12.178 1.00 91.88 96 PRO A C 1
ATOM 776 O O . PRO A 1 96 ? 4.583 -5.753 13.002 1.00 91.88 96 PRO A O 1
ATOM 779 N N . LEU A 1 97 ? 5.158 -4.211 11.464 1.00 93.12 97 LEU A N 1
ATOM 780 C CA . LEU A 1 97 ? 6.595 -4.330 11.721 1.00 93.12 97 LEU A CA 1
ATOM 781 C C . LEU A 1 97 ? 7.041 -3.453 12.897 1.00 93.12 97 LEU A C 1
ATOM 783 O O . LEU A 1 97 ? 8.033 -3.770 13.546 1.00 93.12 97 LEU A O 1
ATOM 787 N N . LEU A 1 98 ? 6.332 -2.350 13.132 1.00 92.88 98 LEU A N 1
ATOM 788 C CA . LEU A 1 98 ? 6.620 -1.417 14.216 1.00 92.88 98 LEU A CA 1
ATOM 789 C C . LEU A 1 98 ? 6.001 -1.901 15.531 1.00 92.88 98 LEU A C 1
ATOM 791 O O . LEU A 1 98 ? 4.991 -2.604 15.524 1.00 92.88 98 LEU A O 1
ATOM 795 N N . GLU A 1 99 ? 6.606 -1.503 16.648 1.00 93.38 99 GLU A N 1
ATOM 796 C CA . GLU A 1 99 ? 6.094 -1.781 17.994 1.00 93.38 99 GLU A CA 1
ATOM 797 C C . GLU A 1 99 ? 5.004 -0.767 18.387 1.00 93.38 99 GLU A C 1
ATOM 799 O O . GLU A 1 99 ? 5.033 0.359 17.887 1.00 93.38 99 GLU A O 1
ATOM 804 N N . PRO A 1 100 ? 4.068 -1.107 19.293 1.00 92.56 100 PRO A N 1
ATOM 805 C CA . PRO A 1 100 ? 2.970 -0.221 19.698 1.00 92.56 100 PRO A CA 1
ATOM 806 C C . PRO A 1 100 ? 3.386 1.150 20.250 1.00 92.56 100 PRO A C 1
ATOM 808 O O . PRO A 1 100 ? 2.591 2.087 20.235 1.00 92.56 100 PRO A O 1
ATOM 811 N N . GLU A 1 101 ? 4.606 1.277 20.771 1.00 94.25 101 GLU A N 1
ATOM 812 C CA . GLU A 1 101 ? 5.152 2.535 21.285 1.00 94.25 101 GLU A CA 1
ATOM 813 C C . GLU A 1 101 ? 5.710 3.451 20.183 1.00 94.25 101 GLU A C 1
ATOM 815 O O . GLU A 1 101 ? 6.022 4.614 20.458 1.00 94.25 101 GLU A O 1
ATOM 820 N N . ASP A 1 102 ? 5.862 2.945 18.956 1.00 91.81 102 ASP A N 1
ATOM 821 C CA . ASP A 1 102 ? 6.333 3.723 17.816 1.00 91.81 102 ASP A CA 1
ATOM 822 C C . ASP A 1 102 ? 5.248 4.723 17.371 1.00 91.81 102 ASP A C 1
ATOM 824 O O . ASP A 1 102 ? 4.094 4.334 17.166 1.00 91.81 102 ASP A O 1
ATOM 828 N N . PRO A 1 103 ? 5.576 6.015 17.180 1.00 88.81 103 PRO A N 1
ATOM 829 C CA . PRO A 1 103 ? 4.600 7.015 16.747 1.00 88.81 103 PRO A CA 1
ATOM 830 C C . PRO A 1 103 ? 3.961 6.714 15.380 1.00 88.81 103 PRO A C 1
ATOM 832 O O . PRO A 1 103 ? 2.896 7.249 15.081 1.00 88.81 103 PRO A O 1
ATOM 835 N N . LEU A 1 104 ? 4.577 5.866 14.551 1.00 88.62 104 LEU A N 1
ATOM 836 C CA . LEU A 1 104 ? 4.057 5.441 13.251 1.00 88.62 104 LEU A CA 1
ATOM 837 C C . LEU A 1 104 ? 3.363 4.067 13.302 1.00 88.62 104 LEU A C 1
ATOM 839 O O . LEU A 1 104 ? 2.975 3.530 12.258 1.00 88.62 104 LEU A O 1
ATOM 843 N N . TYR A 1 105 ? 3.185 3.482 14.490 1.00 90.38 105 TYR A N 1
ATOM 844 C CA . TYR A 1 105 ? 2.541 2.179 14.661 1.00 90.38 105 TYR A CA 1
ATOM 845 C C . TYR A 1 105 ? 1.141 2.127 14.043 1.00 90.38 105 TYR A C 1
ATOM 847 O O . TYR A 1 105 ? 0.818 1.180 13.326 1.00 90.38 105 TYR A O 1
ATOM 855 N N . GLU A 1 106 ? 0.347 3.187 14.220 1.00 88.69 106 GLU A N 1
ATOM 856 C CA . GLU A 1 106 ? -1.010 3.281 13.667 1.00 88.69 106 GLU A CA 1
ATOM 857 C C . GLU A 1 106 ? -1.026 3.159 12.132 1.00 88.69 106 GLU A C 1
ATOM 859 O O . GLU A 1 106 ? -1.950 2.580 11.556 1.00 88.69 106 GLU A O 1
ATOM 864 N N . ILE A 1 107 ? 0.026 3.636 11.451 1.00 88.69 107 ILE A N 1
ATOM 865 C CA . ILE A 1 107 ? 0.184 3.472 9.998 1.00 88.69 107 ILE A CA 1
ATOM 866 C C . ILE A 1 107 ? 0.424 1.998 9.660 1.00 88.69 107 ILE A C 1
ATOM 868 O O . ILE A 1 107 ? -0.169 1.478 8.714 1.00 88.69 107 ILE A O 1
ATOM 872 N N . SER A 1 108 ? 1.253 1.302 10.441 1.00 90.38 108 SER A N 1
ATOM 873 C CA . SER A 1 108 ? 1.492 -0.133 10.249 1.00 90.38 108 SER A CA 1
ATOM 874 C C . SER A 1 108 ? 0.227 -0.957 10.478 1.00 90.38 108 SER A C 1
ATOM 876 O O . SER A 1 108 ? -0.094 -1.813 9.653 1.00 90.38 108 SER A O 1
ATOM 878 N N . GLU A 1 109 ? -0.534 -0.672 11.538 1.00 90.50 109 GLU A N 1
ATOM 879 C CA . GLU A 1 109 ? -1.827 -1.319 11.785 1.00 90.50 109 GLU A CA 1
ATOM 880 C C . GLU A 1 109 ? -2.818 -1.065 10.651 1.00 90.50 109 GLU A C 1
ATOM 882 O O . GLU A 1 109 ? -3.459 -2.001 10.162 1.00 90.50 109 GLU A O 1
ATOM 887 N N . PHE A 1 110 ? -2.912 0.181 10.182 1.00 88.94 110 PHE A N 1
ATOM 888 C CA . PHE A 1 110 ? -3.753 0.529 9.045 1.00 88.94 110 PHE A CA 1
ATOM 889 C C . PHE A 1 110 ? -3.370 -0.276 7.797 1.00 88.94 110 PHE A C 1
ATOM 891 O O . PHE A 1 110 ? -4.243 -0.833 7.127 1.00 88.94 110 PHE A O 1
ATOM 898 N N . LEU A 1 111 ? -2.076 -0.397 7.495 1.00 89.81 111 LEU A N 1
ATOM 899 C CA . LEU A 1 111 ? -1.596 -1.155 6.341 1.00 89.81 111 LEU A CA 1
ATOM 900 C C . LEU A 1 111 ? -1.886 -2.657 6.475 1.00 89.81 111 LEU A C 1
ATOM 902 O O . LEU A 1 111 ? -2.361 -3.262 5.511 1.00 89.81 111 LEU A O 1
ATOM 906 N N . CYS A 1 112 ? -1.731 -3.252 7.658 1.00 91.62 112 CYS A N 1
ATOM 907 C CA . CYS A 1 112 ? -2.142 -4.639 7.910 1.00 91.62 112 CYS A CA 1
ATOM 908 C C . CYS A 1 112 ? -3.656 -4.835 7.753 1.00 91.62 112 CYS A C 1
ATOM 910 O O . CYS A 1 112 ? -4.101 -5.801 7.127 1.00 91.62 112 CYS A O 1
ATOM 912 N N . PHE A 1 113 ? -4.464 -3.890 8.240 1.00 90.00 113 PHE A N 1
ATOM 913 C CA . PHE A 1 113 ? -5.904 -3.884 7.994 1.00 90.00 113 PHE A CA 1
ATOM 914 C C . PHE A 1 113 ? -6.214 -3.842 6.492 1.00 90.00 113 PHE A C 1
ATOM 916 O O . PHE A 1 113 ? -7.081 -4.586 6.024 1.00 90.00 113 PHE A O 1
ATOM 923 N N . THR A 1 114 ? -5.498 -3.020 5.716 1.00 89.94 114 THR A N 1
ATOM 924 C CA . THR A 1 114 ? -5.715 -2.938 4.266 1.00 89.94 114 THR A CA 1
ATOM 925 C C . THR A 1 114 ? -5.425 -4.267 3.570 1.00 89.94 114 THR A C 1
ATOM 927 O O . THR A 1 114 ? -6.262 -4.715 2.785 1.00 89.94 114 THR A O 1
ATOM 930 N N . GLN A 1 115 ? -4.322 -4.940 3.920 1.00 88.69 115 GLN A N 1
ATOM 931 C CA . GLN A 1 115 ? -3.992 -6.277 3.417 1.00 88.69 115 GLN A CA 1
ATOM 932 C C . GLN A 1 115 ? -5.089 -7.291 3.753 1.00 88.69 115 GLN A C 1
ATOM 934 O O . GLN A 1 115 ? -5.521 -8.050 2.888 1.00 88.69 115 GLN A O 1
ATOM 939 N N . HIS A 1 116 ? -5.599 -7.270 4.987 1.00 89.56 116 HIS A N 1
ATOM 940 C CA . HIS A 1 116 ? -6.660 -8.181 5.408 1.00 89.56 116 HIS A CA 1
ATOM 941 C C . HIS A 1 116 ? -7.968 -7.956 4.632 1.00 89.56 116 HIS A C 1
ATOM 943 O O . HIS A 1 116 ? -8.593 -8.916 4.180 1.00 89.56 116 HIS A O 1
ATOM 949 N N . VAL A 1 117 ? -8.374 -6.697 4.425 1.00 89.62 117 VAL A N 1
ATOM 950 C CA . VAL A 1 117 ? -9.560 -6.363 3.616 1.00 89.62 117 VAL A CA 1
ATOM 951 C C . VAL A 1 117 ? -9.395 -6.840 2.177 1.00 89.62 117 VAL A C 1
ATOM 953 O O . VAL A 1 117 ? -10.328 -7.427 1.627 1.00 89.62 117 VAL A O 1
ATOM 956 N N . GLN A 1 118 ? -8.231 -6.604 1.574 1.00 89.31 118 GLN A N 1
ATOM 957 C CA . GLN A 1 118 ? -7.935 -7.006 0.199 1.00 89.31 118 GLN A CA 1
ATOM 958 C C . GLN A 1 118 ? -7.976 -8.527 0.054 1.00 89.31 118 GLN A C 1
ATOM 960 O O . GLN A 1 118 ? -8.697 -9.029 -0.807 1.00 89.31 118 GLN A O 1
ATOM 965 N N . TYR A 1 119 ? -7.324 -9.261 0.955 1.00 88.12 119 TYR A N 1
ATOM 966 C CA . TYR A 1 119 ? -7.353 -10.721 0.975 1.00 88.12 119 TYR A CA 1
ATOM 967 C C . TYR A 1 119 ? -8.781 -11.262 1.114 1.00 88.12 119 TYR A C 1
ATOM 969 O O . TYR A 1 119 ? -9.245 -12.057 0.296 1.00 88.12 119 TYR A O 1
ATOM 977 N N . TYR A 1 120 ? -9.523 -10.786 2.119 1.00 88.38 120 TYR A N 1
ATOM 978 C CA . TYR A 1 120 ? -10.882 -11.253 2.392 1.00 88.38 120 TYR A CA 1
ATOM 979 C C . TYR A 1 120 ? -11.836 -10.987 1.222 1.00 88.38 120 TYR A C 1
ATOM 981 O O . TYR A 1 120 ? -12.695 -11.809 0.908 1.00 88.38 120 TYR A O 1
ATOM 989 N N . LYS A 1 121 ? -11.708 -9.827 0.570 1.00 86.69 121 LYS A N 1
ATOM 990 C CA . LYS A 1 121 ? -12.625 -9.400 -0.494 1.00 86.69 121 LYS A CA 1
ATOM 991 C C . LYS A 1 121 ? -12.292 -9.949 -1.869 1.00 86.69 121 LYS A C 1
ATOM 993 O O . LYS A 1 121 ? -13.183 -9.976 -2.712 1.00 86.69 121 LYS A O 1
ATOM 998 N N . THR A 1 122 ? -11.064 -10.396 -2.073 1.00 84.38 122 THR A N 1
ATOM 999 C CA . THR A 1 122 ? -10.635 -11.076 -3.299 1.00 84.38 122 THR A CA 1
ATOM 1000 C C . THR A 1 122 ? -10.673 -12.596 -3.159 1.00 84.38 122 THR A C 1
ATOM 1002 O O . THR A 1 122 ? -10.179 -13.294 -4.035 1.00 84.38 122 THR A O 1
ATOM 1005 N N . GLU A 1 123 ? -11.253 -13.118 -2.069 1.00 82.00 123 GLU A N 1
ATOM 1006 C CA . GLU A 1 123 ? -11.313 -14.558 -1.772 1.00 82.00 123 GLU A CA 1
ATOM 1007 C C . GLU A 1 123 ? -9.916 -15.213 -1.740 1.00 82.00 123 GLU A C 1
ATOM 1009 O O . GLU A 1 123 ? -9.742 -16.379 -2.086 1.00 82.00 123 GLU A O 1
ATOM 1014 N N . GLY A 1 124 ? -8.903 -14.446 -1.325 1.00 70.31 124 GLY A N 1
ATOM 1015 C CA . GLY A 1 124 ? -7.505 -14.870 -1.286 1.00 70.31 124 GLY A CA 1
ATOM 1016 C C . GLY A 1 124 ? -6.790 -14.862 -2.639 1.00 70.31 124 GLY A C 1
ATOM 1017 O O . GLY A 1 124 ? -5.695 -15.415 -2.735 1.00 70.31 124 GLY A O 1
ATOM 1018 N N . ALA A 1 125 ? -7.380 -14.260 -3.679 1.00 66.81 125 ALA A N 1
ATOM 1019 C CA . ALA A 1 125 ? -6.738 -14.124 -4.986 1.00 66.81 125 ALA A CA 1
ATOM 1020 C C . ALA A 1 125 ? -5.619 -13.067 -5.005 1.00 66.81 125 ALA A C 1
ATOM 1022 O O . ALA A 1 125 ? -4.671 -13.230 -5.771 1.00 66.81 125 ALA A O 1
ATOM 1023 N N . ASP A 1 126 ? -5.693 -12.037 -4.154 1.00 60.75 126 ASP A N 1
ATOM 1024 C CA . ASP A 1 126 ? -4.656 -11.009 -4.030 1.00 60.75 126 ASP A CA 1
ATOM 1025 C C . ASP A 1 126 ? -3.917 -11.105 -2.684 1.00 60.75 126 ASP A C 1
ATOM 1027 O O . ASP A 1 126 ? -4.458 -10.801 -1.620 1.00 60.75 126 ASP A O 1
ATOM 1031 N N . GLU A 1 127 ? -2.633 -11.462 -2.752 1.00 59.56 127 GLU A N 1
ATOM 1032 C CA . GLU A 1 127 ? -1.627 -11.133 -1.739 1.00 59.56 127 GLU A CA 1
ATOM 1033 C C . GLU A 1 127 ? -0.569 -10.257 -2.424 1.00 59.56 127 GLU A C 1
ATOM 1035 O O . GLU A 1 127 ? 0.336 -10.765 -3.083 1.00 59.56 127 GLU A O 1
ATOM 1040 N N . LEU A 1 128 ? -0.679 -8.931 -2.281 1.00 54.81 128 LEU A N 1
ATOM 1041 C CA . LEU A 1 128 ? 0.240 -7.939 -2.873 1.00 54.81 128 LEU A CA 1
ATOM 1042 C C . LEU A 1 128 ? 1.697 -8.042 -2.374 1.00 54.81 128 LEU A C 1
ATOM 1044 O O . LEU A 1 128 ? 2.541 -7.237 -2.758 1.00 54.81 128 LEU A O 1
ATOM 1048 N N . THR A 1 129 ? 1.992 -8.995 -1.494 1.00 50.94 129 THR A N 1
ATOM 1049 C CA . THR A 1 129 ? 3.265 -9.111 -0.790 1.00 50.94 129 THR A CA 1
ATOM 1050 C C . THR A 1 129 ? 4.010 -10.430 -1.004 1.00 50.94 129 THR A C 1
ATOM 1052 O O . THR A 1 129 ? 5.017 -10.642 -0.335 1.00 50.94 129 THR A O 1
ATOM 1055 N N . LYS A 1 130 ? 3.582 -11.311 -1.914 1.00 38.22 130 LYS A N 1
ATOM 1056 C CA . LYS A 1 130 ? 4.349 -12.530 -2.234 1.00 38.22 130 LYS A CA 1
ATOM 1057 C C . LYS A 1 130 ? 5.559 -12.275 -3.128 1.00 38.22 130 LYS A C 1
ATOM 1059 O O . LYS A 1 130 ? 5.415 -11.533 -4.121 1.00 38.22 130 LYS A O 1
#

Foldseek 3Di:
DQVVVLVVVVVLLVVVLVLVVVVVVVCVVVQVVVVVDDGPPDDQDDDDRWDWDDWDQPPPVPDPDPRDRHTDTDGDDDDCPPHDDDDQDALPDLAGPDDPPDPCVVVSVSVSVSQVCSCVVVVNPDSSRD

Sequence (130 aa):
DEYALTLQEANLLYWASSLMGFTYSFIKHFIPKAAETPPPPFDVCHCMRVSRFPMTKSWETTLQIPPLWAGHLLEEFIDTEAEDFVKFVHNGSALPLLEPEDPLYEISEFLCFTQHVQYYKTEGADELTK

Radius of gyration: 19.07 Å; chains: 1; bounding box: 54×30×50 Å

Secondary structure (DSSP, 8-state):
-HHHHHHHHHHHHHHHHHHHHHHHHHHHHHGGGGTTSPPPSS----PPP----PPP-----SS-SPP----------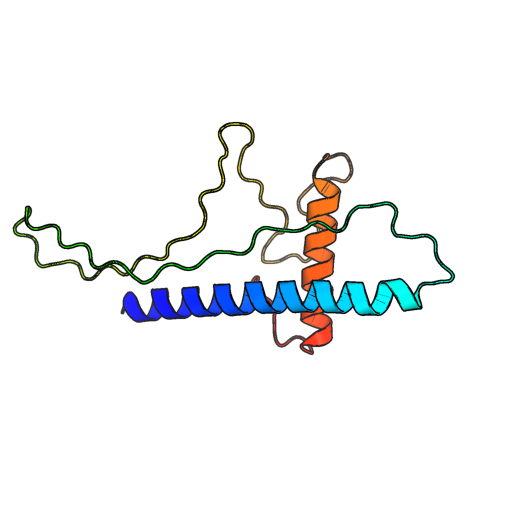---SSS-----B-TT-SSBSS-TTSTTHHHHHHHHHHHHHHHHHTTT---TT-

pLDDT: mean 74.96, std 14.76, range [38.22, 94.25]